Protein AF-A0A0F9JZU6-F1 (afdb_monomer)

pLDDT: mean 78.02, std 20.04, range [36.03, 98.0]

Solvent-accessible surface area (backbone atoms only — not comparable to full-atom values): 6413 Å² total; per-residue (Å²): 144,79,86,78,83,79,80,80,78,77,75,76,82,76,80,78,80,76,82,81,78,88,82,79,90,80,74,80,87,61,76,70,44,60,83,60,99,73,82,52,81,81,36,74,48,44,44,35,36,64,43,66,84,65,45,75,46,73,85,41,62,41,70,51,79,47,74,53,66,46,97,92,36,77,87,45,48,79,42,71,25,37,34,79,44,62,57,60,22,36,28,38,36,76,46,80,75

Structure (mmCIF, N/CA/C/O backbone):
data_AF-A0A0F9JZU6-F1
#
_entry.id   AF-A0A0F9JZU6-F1
#
loop_
_atom_site.group_PDB
_atom_site.id
_atom_site.type_symbol
_atom_site.label_atom_id
_atom_site.label_alt_id
_atom_site.label_comp_id
_atom_site.label_asym_id
_atom_site.label_entity_id
_atom_site.label_seq_id
_atom_site.pdbx_PDB_ins_code
_atom_site.Cartn_x
_atom_site.Cartn_y
_atom_site.Cartn_z
_atom_site.occupancy
_atom_site.B_iso_or_equiv
_atom_site.auth_seq_id
_atom_site.auth_comp_id
_atom_site.auth_asym_id
_atom_site.auth_atom_id
_atom_site.pdbx_PDB_model_num
ATOM 1 N N . MET A 1 1 ? 52.997 46.228 -38.444 1.00 52.56 1 MET A N 1
ATOM 2 C CA . MET A 1 1 ? 53.048 45.167 -37.416 1.00 52.56 1 MET A CA 1
ATOM 3 C C . MET A 1 1 ? 52.197 45.621 -36.229 1.00 52.56 1 MET A C 1
ATOM 5 O O . MET A 1 1 ? 52.668 46.383 -35.402 1.00 52.56 1 MET A O 1
ATOM 9 N N . TYR A 1 2 ? 50.905 45.271 -36.217 1.00 38.44 2 TYR A N 1
ATOM 10 C CA . TYR A 1 2 ? 49.943 45.649 -35.170 1.00 38.44 2 TYR A CA 1
ATOM 11 C C . TYR A 1 2 ? 49.097 44.404 -34.863 1.00 38.44 2 TYR A C 1
ATOM 13 O O . TYR A 1 2 ? 48.228 44.035 -35.647 1.00 38.44 2 TYR A O 1
ATOM 21 N N . HIS A 1 3 ? 49.422 43.682 -33.788 1.00 47.97 3 HIS A N 1
ATOM 22 C CA . HIS A 1 3 ? 48.650 42.523 -33.330 1.00 47.97 3 HIS A CA 1
ATOM 23 C C . HIS A 1 3 ? 47.458 43.023 -32.509 1.00 47.97 3 HIS A C 1
ATOM 25 O O . HIS A 1 3 ? 47.599 43.344 -31.328 1.00 47.97 3 HIS A O 1
ATOM 31 N N . ARG A 1 4 ? 46.270 43.100 -33.121 1.00 56.03 4 ARG A N 1
ATOM 32 C CA . ARG A 1 4 ? 45.030 43.234 -32.347 1.00 56.03 4 ARG A CA 1
ATOM 33 C C . ARG A 1 4 ? 44.730 41.891 -31.692 1.00 56.03 4 ARG A C 1
ATOM 35 O O . ARG A 1 4 ? 44.423 40.913 -32.363 1.00 56.03 4 ARG A O 1
ATOM 42 N N . LYS A 1 5 ? 44.866 41.871 -30.368 1.00 53.12 5 LYS A N 1
ATOM 43 C CA . LYS A 1 5 ? 44.461 40.777 -29.487 1.00 53.12 5 LYS A CA 1
ATOM 44 C C . LYS A 1 5 ? 42.965 40.516 -29.680 1.00 53.12 5 LYS A C 1
ATOM 46 O O . LYS A 1 5 ? 42.161 41.391 -29.377 1.00 53.12 5 LYS A O 1
ATOM 51 N N . SER A 1 6 ? 42.603 39.331 -30.161 1.00 47.81 6 SER A N 1
ATOM 52 C CA . SER A 1 6 ? 41.219 38.856 -30.128 1.00 47.81 6 SER A CA 1
ATOM 53 C C . SER A 1 6 ? 41.066 37.929 -28.926 1.00 47.81 6 SER A C 1
ATOM 55 O O . SER A 1 6 ? 41.387 36.746 -29.004 1.00 47.81 6 SER A O 1
ATOM 57 N N . LEU A 1 7 ? 40.641 38.483 -27.788 1.00 44.06 7 LEU A N 1
ATOM 58 C CA . LEU A 1 7 ? 40.163 37.686 -26.661 1.00 44.06 7 LEU A CA 1
ATOM 59 C C . LEU A 1 7 ? 38.785 37.142 -27.064 1.00 44.06 7 LEU A C 1
ATOM 61 O O . LEU A 1 7 ? 37.817 37.896 -27.128 1.00 44.06 7 LEU A O 1
ATOM 65 N N . LEU A 1 8 ? 38.698 35.852 -27.382 1.00 45.03 8 LEU A N 1
ATOM 66 C CA . LEU A 1 8 ? 37.413 35.170 -27.511 1.00 45.03 8 LEU A CA 1
ATOM 67 C C . LEU A 1 8 ? 36.796 35.084 -26.110 1.00 45.03 8 LEU A C 1
ATOM 69 O O . LEU A 1 8 ? 37.165 34.220 -25.318 1.00 45.03 8 LEU A O 1
ATOM 73 N N . LEU A 1 9 ? 35.876 35.997 -25.786 1.00 38.81 9 LEU A N 1
ATOM 74 C CA . LEU A 1 9 ? 34.939 35.772 -24.689 1.00 38.81 9 LEU A CA 1
ATOM 75 C C . LEU A 1 9 ? 34.032 34.614 -25.112 1.00 38.81 9 LEU A C 1
ATOM 77 O O . LEU A 1 9 ? 33.072 34.806 -25.855 1.00 38.81 9 LEU A O 1
ATOM 81 N N . ILE A 1 10 ? 34.334 33.405 -24.642 1.00 48.59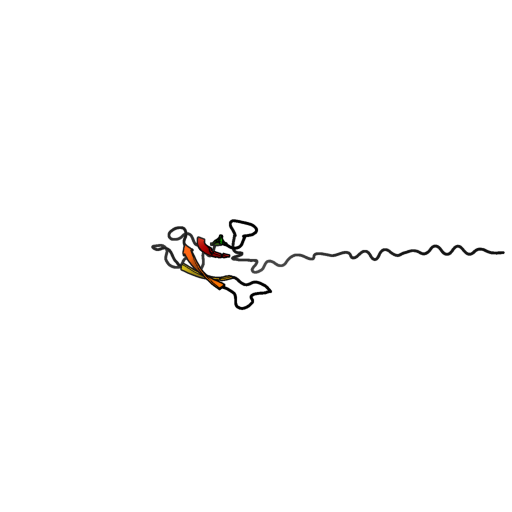 10 ILE A N 1
ATOM 82 C CA . ILE A 1 10 ? 33.348 32.327 -24.612 1.00 48.59 10 ILE A CA 1
ATOM 83 C C . ILE A 1 10 ? 32.379 32.725 -23.503 1.00 48.59 10 ILE A C 1
ATOM 85 O O . ILE A 1 10 ? 32.620 32.465 -22.325 1.00 48.59 10 ILE A O 1
ATOM 89 N N . GLY A 1 11 ? 31.333 33.463 -23.871 1.00 39.50 11 GLY A N 1
ATOM 90 C CA . GLY A 1 11 ? 30.218 33.725 -22.977 1.00 39.50 11 GLY A CA 1
ATOM 91 C C . GLY A 1 11 ? 29.637 32.382 -22.563 1.00 39.50 11 GLY A C 1
ATOM 92 O O . GLY A 1 11 ? 28.985 31.717 -23.365 1.00 39.50 11 GLY A O 1
ATOM 93 N N . ILE A 1 12 ? 29.925 31.951 -21.337 1.00 52.44 12 ILE A N 1
ATOM 94 C CA . ILE A 1 12 ? 29.243 30.817 -20.725 1.00 52.44 12 ILE A CA 1
ATOM 95 C C . ILE A 1 12 ? 27.775 31.226 -20.656 1.00 52.44 12 ILE A C 1
ATOM 97 O O . ILE A 1 12 ? 27.417 32.143 -19.918 1.00 52.44 12 ILE A O 1
ATOM 101 N N . LEU A 1 13 ? 26.939 30.584 -21.471 1.00 36.03 13 LEU A N 1
ATOM 102 C CA . LEU A 1 13 ? 25.493 30.697 -21.379 1.00 36.03 13 LEU A CA 1
ATOM 103 C C . LEU A 1 13 ? 25.087 30.100 -20.028 1.00 36.03 13 LEU A C 1
ATOM 105 O O . LEU A 1 13 ? 24.959 28.885 -19.886 1.00 36.03 13 LEU A O 1
ATOM 109 N N . THR A 1 14 ? 24.945 30.940 -19.008 1.00 49.84 14 THR A N 1
ATOM 110 C CA . THR A 1 14 ? 24.386 30.525 -17.727 1.00 49.84 14 THR A CA 1
ATOM 111 C C . THR A 1 14 ? 22.894 30.300 -17.916 1.00 49.84 14 THR A C 1
ATOM 113 O O . THR A 1 14 ? 22.100 31.235 -17.995 1.00 49.84 14 THR A O 1
ATOM 116 N N . VAL A 1 15 ? 22.494 29.033 -17.994 1.00 44.88 15 VAL A N 1
ATOM 117 C CA . VAL A 1 15 ? 21.088 28.661 -17.854 1.00 44.88 15 VAL A CA 1
ATOM 118 C C . VAL A 1 15 ? 20.735 28.839 -16.380 1.00 44.88 15 VAL A C 1
ATOM 120 O O . VAL A 1 15 ? 20.989 27.965 -15.555 1.00 44.88 15 VAL A O 1
ATOM 123 N N . VAL A 1 16 ? 20.195 30.003 -16.022 1.00 44.12 16 VAL A N 1
ATOM 124 C CA . VAL A 1 16 ? 19.562 30.182 -14.715 1.00 44.12 16 VAL A CA 1
ATOM 125 C C . VAL A 1 16 ? 18.220 29.462 -14.784 1.00 44.12 16 VAL A C 1
ATOM 127 O O . VAL A 1 16 ? 17.250 29.984 -15.329 1.00 44.12 16 VAL A O 1
ATOM 130 N N . VAL A 1 17 ? 18.168 28.235 -14.266 1.00 46.59 17 VAL A N 1
ATOM 131 C CA . VAL A 1 17 ? 16.895 27.545 -14.047 1.00 46.59 17 VAL A CA 1
ATOM 132 C C . VAL A 1 17 ? 16.243 28.198 -12.834 1.00 46.59 17 VAL A C 1
ATOM 134 O O . VAL A 1 17 ? 16.537 27.861 -11.689 1.00 46.59 17 VAL A O 1
ATOM 137 N N . ILE A 1 18 ? 15.396 29.195 -13.080 1.00 57.91 18 ILE A N 1
ATOM 138 C CA . ILE A 1 18 ? 14.542 29.751 -12.035 1.00 57.91 18 ILE A CA 1
ATOM 139 C C . ILE A 1 18 ? 13.419 28.736 -11.822 1.00 57.91 18 ILE A C 1
ATOM 141 O O . ILE A 1 18 ? 12.475 28.675 -12.607 1.00 57.91 18 ILE A O 1
ATOM 145 N N . PHE A 1 19 ? 13.519 27.923 -10.771 1.00 55.12 19 PHE A N 1
ATOM 146 C CA . PHE A 1 19 ? 12.365 27.176 -10.284 1.00 55.12 19 PHE A CA 1
ATOM 147 C C . PHE A 1 19 ? 11.451 28.164 -9.561 1.00 55.12 19 PHE A C 1
ATOM 149 O O . PHE A 1 19 ? 11.624 28.445 -8.375 1.00 55.12 19 PHE A O 1
ATOM 156 N N . SER A 1 20 ? 10.490 28.738 -10.281 1.00 52.41 20 SER A N 1
ATOM 157 C CA . SER A 1 20 ? 9.350 29.373 -9.636 1.00 52.41 20 SER A CA 1
ATOM 158 C C . SER A 1 20 ? 8.511 28.268 -8.999 1.00 52.41 20 SER A C 1
ATOM 160 O O . SER A 1 20 ? 8.019 27.363 -9.671 1.00 52.41 20 SER A O 1
ATOM 162 N N . SER A 1 21 ? 8.373 28.315 -7.679 1.00 65.31 21 SER A N 1
ATOM 163 C CA . SER A 1 21 ? 7.350 27.539 -6.989 1.00 65.31 21 SER A CA 1
ATOM 164 C C . SER A 1 21 ? 6.220 28.465 -6.559 1.00 65.31 21 SER A C 1
ATOM 166 O O . SER A 1 21 ? 6.371 29.685 -6.542 1.00 65.31 21 SER A O 1
ATOM 168 N N . VAL A 1 22 ? 5.125 27.827 -6.151 1.00 55.09 22 VAL A N 1
ATOM 169 C CA . VAL A 1 22 ? 3.963 28.376 -5.444 1.00 55.09 22 VAL A CA 1
ATOM 170 C C . VAL A 1 22 ? 2.770 28.699 -6.340 1.00 55.09 22 VAL A C 1
ATOM 172 O O . VAL A 1 22 ? 2.716 29.747 -6.970 1.00 55.09 22 VAL A O 1
ATOM 175 N N . GLN A 1 23 ? 1.759 27.826 -6.264 1.00 50.69 23 GLN A N 1
ATOM 176 C CA . GLN A 1 23 ? 0.431 28.151 -5.719 1.00 50.69 23 GLN A CA 1
ATOM 177 C C . GLN A 1 23 ? -0.185 26.858 -5.140 1.00 50.69 23 GLN A C 1
ATOM 179 O O . GLN A 1 23 ? -0.584 25.966 -5.887 1.00 50.69 23 GLN A O 1
ATOM 184 N N . ILE A 1 24 ? -0.266 26.735 -3.809 1.00 62.59 24 ILE A N 1
ATOM 185 C CA . ILE A 1 24 ? -1.162 25.759 -3.174 1.00 62.59 24 ILE A CA 1
ATOM 186 C C . ILE A 1 24 ? -2.516 26.441 -3.028 1.00 62.59 24 ILE A C 1
ATOM 188 O O . ILE A 1 24 ? -2.693 27.282 -2.154 1.00 62.59 24 ILE A O 1
ATOM 192 N N . ALA A 1 25 ? -3.468 26.047 -3.868 1.00 46.72 25 ALA A N 1
ATOM 193 C CA . ALA A 1 25 ? -4.887 26.247 -3.583 1.00 46.72 25 ALA A CA 1
ATOM 194 C C . ALA A 1 25 ? -5.661 24.918 -3.493 1.00 46.72 25 ALA A C 1
ATOM 196 O O . ALA A 1 25 ? -6.805 24.951 -3.073 1.00 46.72 25 ALA A O 1
ATOM 197 N N . ASN A 1 26 ? -5.032 23.773 -3.833 1.00 50.59 26 ASN A N 1
ATOM 198 C CA . ASN A 1 26 ? -5.522 22.387 -3.662 1.00 50.59 26 ASN A CA 1
ATOM 199 C C . ASN A 1 26 ? -4.361 21.358 -3.778 1.00 50.59 26 ASN A C 1
ATOM 201 O O . ASN A 1 26 ? -4.417 20.426 -4.579 1.00 50.59 26 ASN A O 1
ATOM 205 N N . ALA A 1 27 ? -3.235 21.566 -3.091 1.00 42.28 27 ALA A N 1
ATOM 206 C CA . ALA A 1 27 ? -2.025 20.783 -3.358 1.00 42.28 27 ALA A CA 1
ATOM 207 C C . ALA A 1 27 ? -2.075 19.362 -2.772 1.00 42.28 27 ALA A C 1
ATOM 209 O O . ALA A 1 27 ? -2.052 19.181 -1.561 1.00 42.28 27 ALA A O 1
ATOM 210 N N . VAL A 1 28 ? -2.059 18.401 -3.704 1.00 51.19 28 VAL A N 1
ATOM 211 C CA . VAL A 1 28 ? -1.565 17.017 -3.617 1.00 51.19 28 VAL A CA 1
ATOM 212 C C . VAL A 1 28 ? -2.205 16.171 -2.518 1.00 51.19 28 VAL A C 1
ATOM 214 O O . VAL A 1 28 ? -1.718 16.110 -1.397 1.00 51.19 28 VAL A O 1
ATOM 217 N N . GLN A 1 29 ? -3.255 15.427 -2.851 1.00 48.78 29 GLN A N 1
ATOM 218 C CA . GLN A 1 29 ? -3.772 14.399 -1.953 1.00 48.78 29 GLN A CA 1
ATOM 219 C C . GLN A 1 29 ? -3.607 13.060 -2.662 1.00 48.78 29 GLN A C 1
ATOM 221 O O . GLN A 1 29 ? -4.160 12.904 -3.739 1.00 48.78 29 GLN A O 1
ATOM 226 N N . TYR A 1 30 ? -2.855 12.121 -2.081 1.00 61.31 30 TYR A N 1
ATOM 227 C CA . TYR A 1 30 ? -2.745 10.712 -2.511 1.00 61.31 30 TYR A CA 1
ATOM 228 C C . TYR A 1 30 ? -1.600 10.372 -3.481 1.00 61.31 30 TYR A C 1
ATOM 230 O O . TYR A 1 30 ? -1.807 9.699 -4.490 1.00 61.31 30 TYR A O 1
ATOM 238 N N . LEU A 1 31 ? -0.357 10.756 -3.161 1.00 66.69 31 LEU A N 1
ATOM 239 C CA . LEU A 1 31 ? 0.770 9.999 -3.719 1.00 66.69 31 LEU A CA 1
ATOM 240 C C . LEU A 1 31 ? 0.823 8.626 -3.029 1.00 66.69 31 LEU A C 1
ATOM 242 O O . LEU A 1 31 ? 0.811 8.583 -1.796 1.00 66.69 31 LEU A O 1
ATOM 246 N N . PRO A 1 32 ? 0.867 7.515 -3.784 1.00 80.88 32 PRO A N 1
ATOM 247 C CA . PRO A 1 32 ? 1.060 6.201 -3.194 1.00 80.88 32 PRO A CA 1
ATOM 248 C C . PRO A 1 32 ? 2.430 6.133 -2.514 1.00 80.88 32 PRO A C 1
ATOM 250 O O . PRO A 1 32 ? 3.448 6.495 -3.109 1.00 80.88 32 PRO A O 1
ATOM 253 N N . LEU A 1 33 ? 2.454 5.645 -1.276 1.00 90.00 33 LEU A N 1
ATOM 254 C CA . LEU A 1 33 ? 3.685 5.263 -0.595 1.00 90.00 33 LEU A CA 1
ATOM 255 C C . LEU A 1 33 ? 4.007 3.815 -0.953 1.00 90.00 33 LEU A C 1
ATOM 257 O O . LEU A 1 33 ? 3.176 2.926 -0.768 1.00 90.00 33 LEU A O 1
ATOM 261 N N . TRP A 1 34 ? 5.217 3.606 -1.457 1.00 91.44 34 TRP A N 1
ATOM 262 C CA . TRP A 1 34 ? 5.775 2.291 -1.746 1.00 91.44 34 TRP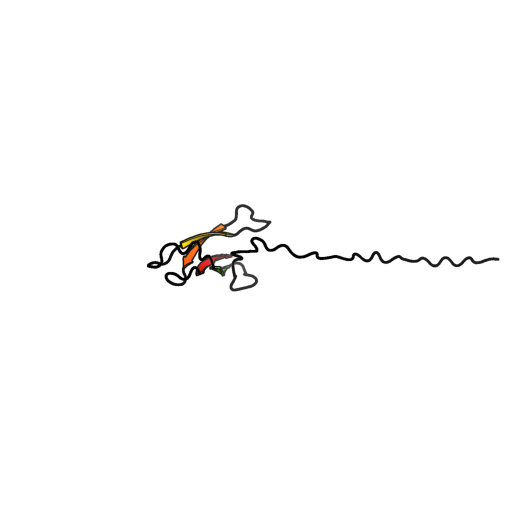 A CA 1
ATOM 263 C C . TRP A 1 34 ? 6.714 1.876 -0.618 1.00 91.44 34 TRP A C 1
ATOM 265 O O . TRP A 1 34 ? 7.450 2.714 -0.094 1.00 91.44 34 TRP A O 1
ATOM 275 N N . ASP A 1 35 ? 6.725 0.594 -0.259 1.00 93.00 35 ASP A N 1
ATOM 276 C CA . ASP A 1 35 ? 7.636 0.072 0.768 1.00 93.00 35 ASP A CA 1
ATOM 277 C C . ASP A 1 35 ? 9.104 0.059 0.311 1.00 93.00 35 ASP A C 1
ATOM 279 O O . ASP A 1 35 ? 10.011 0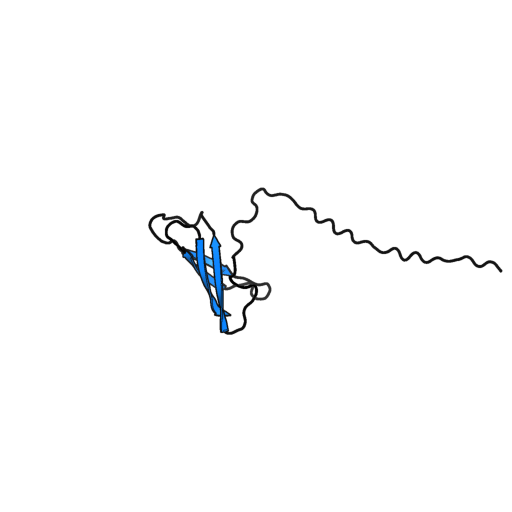.085 1.144 1.00 93.00 35 ASP A O 1
ATOM 283 N N . LYS A 1 36 ? 9.352 0.063 -1.007 1.00 90.81 36 LYS A N 1
ATOM 284 C CA . LYS A 1 36 ? 10.690 0.144 -1.610 1.00 90.81 36 LYS A CA 1
ATOM 285 C C . LYS A 1 36 ? 10.736 1.124 -2.778 1.00 90.81 36 LYS A C 1
ATOM 287 O O . LYS A 1 36 ? 9.731 1.420 -3.418 1.00 90.81 36 LYS A O 1
ATOM 292 N N . SER A 1 37 ? 11.947 1.573 -3.102 1.00 89.06 37 SER A N 1
ATOM 293 C CA . SER A 1 37 ? 12.228 2.421 -4.267 1.00 89.06 37 SER A CA 1
ATOM 294 C C . SER A 1 37 ? 12.290 1.658 -5.598 1.00 89.06 37 SER A C 1
ATOM 296 O O . SER A 1 37 ? 12.358 2.288 -6.652 1.00 89.06 37 SER A O 1
ATOM 298 N N . GLY A 1 38 ? 12.268 0.321 -5.573 1.00 88.56 38 GLY A N 1
ATOM 299 C CA . GLY A 1 38 ? 12.274 -0.527 -6.763 1.00 88.56 38 GLY A CA 1
ATOM 300 C C . GLY A 1 38 ? 12.112 -2.009 -6.427 1.00 88.56 38 GLY A C 1
ATOM 301 O O . GLY A 1 38 ? 12.365 -2.421 -5.293 1.00 88.56 38 GLY A O 1
ATOM 302 N N . TYR A 1 39 ? 11.706 -2.789 -7.430 1.00 89.06 39 TYR A N 1
ATOM 303 C CA . TYR A 1 39 ? 11.425 -4.223 -7.325 1.00 89.06 39 TYR A CA 1
ATOM 304 C C . TYR A 1 39 ? 12.059 -4.974 -8.493 1.00 89.06 39 TYR A C 1
ATOM 306 O O . TYR A 1 39 ? 12.176 -4.445 -9.603 1.00 89.06 39 TYR A O 1
ATOM 314 N N . LYS A 1 40 ? 12.475 -6.211 -8.242 1.00 89.69 40 LYS A N 1
ATOM 315 C CA . LYS A 1 40 ? 12.878 -7.173 -9.271 1.00 89.69 40 LYS A CA 1
ATOM 316 C C . LYS A 1 40 ? 11.668 -7.988 -9.729 1.00 89.69 40 LYS A C 1
ATOM 318 O O . LYS A 1 40 ? 10.683 -8.103 -9.009 1.00 89.69 40 LYS A O 1
ATOM 323 N N . ILE A 1 41 ? 11.791 -8.611 -10.899 1.00 88.25 41 ILE A N 1
ATOM 324 C CA . ILE A 1 41 ? 10.807 -9.590 -11.378 1.00 88.25 41 ILE A CA 1
ATOM 325 C C . ILE A 1 41 ? 10.689 -10.727 -10.352 1.00 88.25 41 ILE A C 1
ATOM 327 O O . ILE A 1 41 ? 11.702 -11.265 -9.897 1.00 88.25 41 ILE A O 1
ATOM 331 N N . GLY A 1 42 ? 9.458 -11.085 -10.001 1.00 85.69 42 GLY A N 1
ATOM 332 C CA . GLY A 1 42 ? 9.098 -12.056 -8.972 1.00 85.69 42 GLY A CA 1
ATOM 333 C C . GLY A 1 42 ? 8.962 -11.470 -7.563 1.00 85.69 42 GLY A C 1
ATOM 334 O O . GLY A 1 42 ? 8.589 -12.204 -6.647 1.00 85.69 42 GLY A O 1
ATOM 335 N N . GLU A 1 43 ? 9.254 -10.181 -7.361 1.00 91.25 43 GLU A N 1
ATOM 336 C CA . GLU A 1 43 ? 9.036 -9.509 -6.078 1.00 91.25 43 GLU A CA 1
ATOM 337 C C . GLU A 1 43 ? 7.642 -8.880 -5.985 1.00 91.25 43 GLU A C 1
ATOM 339 O O . GLU A 1 43 ? 6.978 -8.595 -6.981 1.00 91.25 43 GLU A O 1
ATOM 344 N N . TYR A 1 44 ? 7.221 -8.629 -4.746 1.00 90.94 44 TYR A N 1
ATOM 345 C CA . TYR A 1 44 ? 5.977 -7.941 -4.434 1.00 90.94 44 TYR A CA 1
ATOM 346 C C . TYR A 1 44 ? 6.273 -6.588 -3.799 1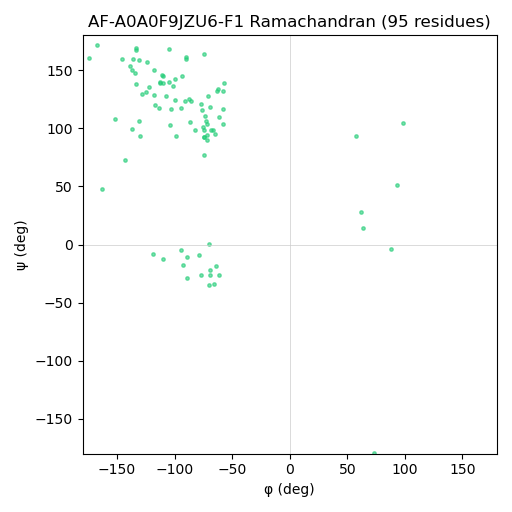.00 90.94 44 TYR A C 1
ATOM 348 O O . TYR A 1 44 ? 7.157 -6.480 -2.943 1.00 90.94 44 TYR A O 1
ATOM 356 N N . GLY A 1 45 ? 5.504 -5.582 -4.207 1.00 91.75 45 GLY A N 1
ATOM 357 C CA . GLY A 1 45 ? 5.463 -4.267 -3.582 1.00 91.75 45 GLY A CA 1
ATOM 358 C C . GLY A 1 45 ? 4.150 -4.034 -2.856 1.00 91.75 45 GLY A C 1
ATOM 359 O O . GLY A 1 45 ? 3.089 -4.475 -3.300 1.00 91.75 45 GLY A O 1
ATOM 360 N N . THR A 1 46 ? 4.233 -3.324 -1.741 1.00 95.06 46 THR A N 1
ATOM 361 C CA . THR A 1 46 ? 3.094 -2.843 -0.965 1.00 95.06 46 THR A CA 1
ATOM 362 C C . THR A 1 46 ? 2.858 -1.381 -1.302 1.00 95.06 46 THR A C 1
ATOM 364 O O . THR A 1 46 ? 3.748 -0.542 -1.163 1.00 95.06 46 THR A O 1
ATOM 367 N N . VAL A 1 47 ? 1.637 -1.072 -1.724 1.00 92.94 47 VAL A N 1
ATOM 368 C CA . VAL A 1 47 ? 1.183 0.302 -1.932 1.00 92.94 47 VAL A CA 1
ATOM 369 C C . VAL A 1 47 ? 0.323 0.733 -0.752 1.00 92.94 47 VAL A C 1
ATOM 371 O O . VAL A 1 47 ? -0.520 -0.029 -0.280 1.00 92.94 47 VAL A O 1
ATOM 374 N N . THR A 1 48 ? 0.537 1.954 -0.269 1.00 94.00 48 THR A N 1
ATOM 375 C CA . THR A 1 48 ? -0.294 2.581 0.765 1.00 94.00 48 THR A CA 1
ATOM 376 C C . THR A 1 48 ? -0.818 3.922 0.276 1.00 94.00 48 THR A C 1
ATOM 378 O O . THR A 1 48 ? -0.061 4.751 -0.227 1.00 94.00 48 THR A O 1
ATOM 381 N N . VAL A 1 49 ? -2.121 4.137 0.434 1.00 92.38 49 VAL A N 1
ATOM 382 C CA . VAL A 1 49 ? -2.820 5.369 0.060 1.00 92.38 49 VAL A CA 1
ATOM 383 C C . VAL A 1 49 ? -3.622 5.849 1.258 1.00 92.38 49 VAL A C 1
ATOM 385 O O . VAL A 1 49 ? -4.377 5.082 1.841 1.00 92.38 49 VAL A O 1
ATOM 388 N N . GLN A 1 50 ? -3.481 7.119 1.624 1.00 92.38 50 GLN A N 1
ATOM 389 C CA . GLN A 1 50 ? -4.262 7.718 2.703 1.00 92.38 50 GLN A CA 1
ATOM 390 C C . GLN A 1 50 ? -5.356 8.614 2.130 1.00 92.38 50 GLN A C 1
ATOM 392 O O . GLN A 1 50 ? -5.046 9.731 1.745 1.00 92.38 50 GLN A O 1
ATOM 397 N N . ASP A 1 51 ? -6.611 8.166 2.112 1.00 90.00 51 ASP A N 1
ATOM 398 C CA . ASP A 1 51 ? -7.770 8.918 1.622 1.00 90.00 51 ASP A CA 1
ATOM 399 C C . ASP A 1 51 ? -8.951 8.928 2.607 1.00 90.00 51 ASP A C 1
ATOM 401 O O . ASP A 1 51 ? -9.846 8.084 2.575 1.00 90.00 51 ASP A O 1
ATOM 405 N N . TYR A 1 52 ? -9.014 9.965 3.445 1.00 91.12 52 TYR A N 1
ATOM 406 C CA . TYR A 1 52 ? -10.105 10.147 4.406 1.00 91.12 52 TYR A CA 1
ATOM 407 C C . TYR A 1 52 ? -11.488 10.356 3.772 1.00 91.12 52 TYR A C 1
ATOM 409 O O . TYR A 1 52 ? -12.488 10.181 4.459 1.00 91.12 52 TYR A O 1
ATOM 417 N N . LYS A 1 53 ? -11.583 10.724 2.486 1.00 91.00 53 LYS A N 1
ATOM 418 C CA . LYS A 1 53 ? -12.884 10.880 1.809 1.00 91.00 53 LYS A CA 1
ATOM 419 C C . LYS A 1 53 ? -13.493 9.531 1.435 1.00 91.00 53 LYS A C 1
ATOM 421 O O . LYS A 1 53 ? -14.709 9.434 1.312 1.00 91.00 53 LYS A O 1
ATOM 426 N N . GLN A 1 54 ? -12.658 8.511 1.238 1.00 92.31 54 GLN A N 1
ATOM 427 C CA . GLN A 1 54 ? -13.096 7.155 0.892 1.00 92.31 54 GLN A CA 1
ATOM 428 C C . GLN A 1 54 ? -13.367 6.280 2.124 1.00 92.31 54 GLN A C 1
ATOM 430 O O . GLN A 1 54 ? -13.984 5.219 2.002 1.00 92.31 54 GLN A O 1
ATOM 435 N N . ASN A 1 55 ? -12.985 6.744 3.314 1.00 93.25 55 ASN A N 1
ATOM 436 C CA . ASN A 1 55 ? -13.427 6.193 4.592 1.00 93.25 55 ASN A CA 1
ATOM 437 C C . ASN A 1 55 ? -14.881 6.616 4.876 1.00 93.25 55 ASN A C 1
ATOM 439 O O . ASN A 1 55 ? -15.166 7.570 5.598 1.00 93.25 55 ASN A O 1
ATOM 443 N N . THR A 1 56 ? -15.812 5.951 4.198 1.00 95.88 56 THR A N 1
ATOM 444 C CA . THR A 1 56 ? -17.238 6.303 4.168 1.00 95.88 56 THR A CA 1
ATOM 445 C C . THR A 1 56 ? -18.063 5.579 5.226 1.00 95.88 56 THR A C 1
ATOM 447 O O . THR A 1 56 ? -19.174 6.013 5.528 1.00 95.88 56 THR A O 1
ATOM 450 N N . ASN A 1 57 ? -17.552 4.483 5.797 1.00 96.00 57 ASN A N 1
ATOM 451 C CA . ASN A 1 57 ? -18.238 3.728 6.837 1.00 96.00 57 ASN A CA 1
ATOM 452 C C . ASN A 1 57 ? -17.307 3.451 8.019 1.00 96.00 57 ASN A C 1
ATOM 454 O O . ASN A 1 57 ? -16.495 2.536 7.993 1.00 96.00 57 ASN A O 1
ATOM 458 N N . MET A 1 58 ? -17.544 4.167 9.115 1.00 95.19 58 MET A N 1
ATOM 459 C CA . MET A 1 58 ? -16.718 4.117 10.323 1.00 95.19 58 MET A CA 1
ATOM 460 C C . MET A 1 58 ? -16.821 2.803 11.123 1.00 95.19 58 MET A C 1
ATOM 462 O O . MET A 1 58 ? -16.246 2.714 12.203 1.00 95.19 58 MET A O 1
ATOM 466 N N . GLN A 1 59 ? -17.616 1.823 10.679 1.00 97.62 59 GLN A N 1
ATOM 467 C CA . GLN A 1 59 ? -17.851 0.554 11.387 1.00 97.62 59 GLN A CA 1
ATOM 468 C C . GLN A 1 59 ? -17.217 -0.656 10.694 1.00 97.62 59 GLN A C 1
ATOM 470 O O . GLN A 1 59 ? -17.16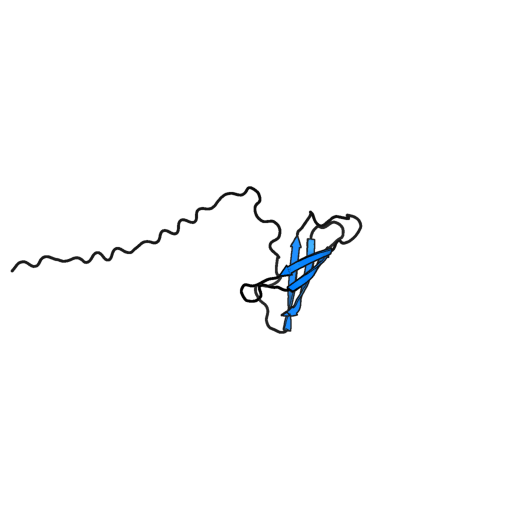3 -1.737 11.277 1.00 97.62 59 GLN A O 1
ATOM 475 N N . ILE A 1 60 ? -16.758 -0.500 9.454 1.00 95.94 60 ILE A N 1
ATOM 476 C CA . ILE A 1 60 ? -16.118 -1.566 8.681 1.00 95.94 60 ILE A CA 1
ATOM 477 C C . ILE A 1 60 ? -14.854 -1.026 8.026 1.00 95.94 60 ILE A C 1
ATOM 479 O O . ILE A 1 60 ? -14.626 0.175 7.991 1.00 95.94 60 ILE A O 1
ATOM 483 N N . LYS A 1 61 ? -14.041 -1.925 7.477 1.00 97.19 61 LYS A N 1
ATOM 484 C CA . LYS A 1 61 ? -12.972 -1.529 6.566 1.00 97.19 61 LYS A CA 1
ATOM 485 C C . LYS A 1 61 ? -13.568 -1.215 5.201 1.00 97.1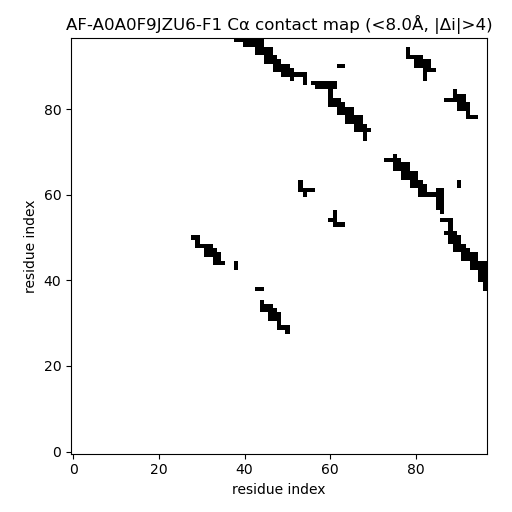9 61 LYS A C 1
ATOM 487 O O . LYS A 1 61 ? -14.185 -2.084 4.580 1.00 97.19 61 LYS A O 1
ATOM 492 N N . ASN A 1 62 ? -13.373 0.005 4.732 1.00 97.25 62 ASN A N 1
ATOM 493 C CA . ASN A 1 62 ? -13.668 0.391 3.365 1.00 97.25 62 ASN A CA 1
ATOM 494 C C . ASN A 1 62 ? -12.612 -0.159 2.398 1.00 97.25 62 ASN A C 1
ATOM 496 O O . ASN A 1 62 ? -11.516 -0.574 2.781 1.00 97.25 62 ASN A O 1
ATOM 500 N N . SER A 1 63 ? -12.946 -0.150 1.110 1.00 96.31 63 SER A N 1
ATOM 501 C CA . SER A 1 63 ? -12.017 -0.534 0.053 1.00 96.31 63 SER A CA 1
ATOM 502 C C . SER A 1 63 ? -12.105 0.422 -1.123 1.00 96.31 63 SER A C 1
ATOM 504 O O . SER A 1 63 ? -13.184 0.949 -1.399 1.00 96.31 63 SER A O 1
ATOM 506 N N . ILE A 1 64 ? -10.991 0.596 -1.825 1.00 93.81 64 ILE A N 1
ATOM 507 C CA . ILE A 1 64 ? -10.868 1.477 -2.987 1.00 93.81 64 ILE A CA 1
ATOM 508 C C . ILE A 1 64 ? -10.206 0.748 -4.152 1.00 93.81 64 ILE A C 1
ATOM 510 O O . ILE A 1 64 ? -9.481 -0.230 -3.965 1.00 93.81 64 ILE A O 1
ATOM 514 N N . TYR A 1 65 ? -10.426 1.264 -5.358 1.00 92.75 65 TYR A N 1
ATOM 515 C CA . TYR A 1 65 ? -9.695 0.852 -6.550 1.00 92.75 65 TYR A CA 1
ATOM 516 C C . TYR A 1 65 ? -8.727 1.956 -6.965 1.00 92.75 65 TYR A C 1
ATOM 518 O O . TYR A 1 65 ? -9.127 3.106 -7.138 1.00 92.75 65 TYR A O 1
ATOM 526 N N . VAL A 1 66 ? -7.457 1.604 -7.148 1.00 89.56 66 VAL A N 1
ATOM 527 C CA . VAL A 1 66 ? -6.398 2.528 -7.579 1.00 89.56 66 VAL A CA 1
ATOM 528 C C . VAL A 1 66 ? -5.781 1.998 -8.861 1.00 89.56 66 VAL A C 1
ATOM 530 O O . VAL A 1 66 ? -5.496 0.813 -8.958 1.00 89.56 66 VAL A O 1
ATOM 533 N N . THR A 1 67 ? -5.556 2.859 -9.853 1.00 88.19 67 THR A N 1
ATOM 534 C CA . THR A 1 67 ? -4.883 2.458 -11.098 1.00 88.19 67 THR A CA 1
ATOM 535 C C . THR A 1 67 ? -3.440 2.944 -11.092 1.00 88.19 67 THR A C 1
ATOM 537 O O . THR A 1 67 ? -3.190 4.147 -11.078 1.00 88.19 67 THR A O 1
ATOM 540 N N . VAL A 1 68 ? -2.493 2.008 -11.121 1.00 85.69 68 VAL A N 1
ATOM 541 C CA . VAL A 1 68 ? -1.053 2.277 -11.206 1.00 85.69 68 VAL A CA 1
ATOM 542 C C . VAL A 1 68 ? -0.646 2.303 -12.674 1.00 85.69 68 VAL A C 1
ATOM 544 O O . VAL A 1 68 ? -0.875 1.334 -13.392 1.00 85.69 68 VAL A O 1
ATOM 547 N N . LYS A 1 69 ? -0.049 3.406 -13.131 1.00 84.69 69 LYS A N 1
ATOM 548 C CA . LYS A 1 69 ? 0.364 3.619 -14.527 1.00 84.69 69 LYS A CA 1
ATOM 549 C C . LYS A 1 69 ? 1.846 3.954 -14.611 1.00 84.69 69 LYS A C 1
ATOM 551 O O . LYS A 1 69 ? 2.421 4.478 -13.659 1.00 84.69 69 LYS A O 1
ATOM 556 N N . SER A 1 70 ? 2.439 3.710 -15.772 1.00 81.31 70 SER A N 1
ATOM 557 C CA . SER A 1 70 ? 3.771 4.204 -16.127 1.00 81.31 70 SER A CA 1
ATOM 558 C C . SER A 1 70 ? 3.752 4.793 -17.538 1.00 81.31 70 SER A C 1
ATOM 560 O O . SER A 1 70 ? 2.813 4.561 -18.299 1.00 81.31 70 SER A O 1
ATOM 562 N N . ASN A 1 71 ? 4.811 5.509 -17.919 1.00 83.81 71 ASN A N 1
ATOM 563 C CA . ASN A 1 71 ? 4.947 6.053 -19.277 1.00 83.81 71 ASN A CA 1
ATOM 564 C C . ASN A 1 71 ? 4.978 4.956 -20.355 1.00 83.81 71 ASN A C 1
ATOM 566 O O . ASN A 1 71 ? 4.624 5.206 -21.498 1.00 83.81 71 ASN A O 1
ATOM 570 N N . SER A 1 72 ? 5.418 3.745 -20.002 1.00 80.38 72 SER A N 1
ATOM 571 C CA . SER A 1 72 ? 5.430 2.582 -20.896 1.00 80.38 72 SER A CA 1
ATOM 572 C C . SER A 1 72 ? 4.183 1.701 -20.760 1.00 80.38 72 SER A C 1
ATOM 574 O O . SER A 1 72 ? 4.031 0.744 -21.515 1.00 80.38 72 SER A O 1
ATOM 576 N N . PHE A 1 73 ? 3.291 2.006 -19.811 1.00 76.12 73 PHE A N 1
ATOM 577 C CA . PHE A 1 73 ? 2.078 1.245 -19.530 1.00 76.12 73 PHE A CA 1
ATOM 578 C C . PHE A 1 73 ? 0.923 2.183 -19.157 1.00 76.12 73 PHE A C 1
ATOM 580 O O . PHE A 1 73 ? 0.501 2.288 -18.003 1.00 76.12 73 PHE A O 1
ATOM 587 N N . GLU A 1 74 ? 0.414 2.889 -20.166 1.00 84.94 74 GLU A N 1
ATOM 588 C CA . GLU A 1 74 ? -0.578 3.961 -19.999 1.00 84.94 74 GLU A CA 1
ATOM 589 C C . GLU A 1 74 ? -1.968 3.467 -19.568 1.00 84.94 74 GLU A C 1
ATOM 591 O O . GLU A 1 74 ? -2.730 4.199 -18.924 1.00 84.94 74 GLU A O 1
ATOM 596 N N . HIS A 1 75 ? -2.306 2.219 -19.903 1.00 82.94 75 HIS A N 1
ATOM 597 C CA . HIS A 1 75 ? -3.543 1.582 -19.446 1.00 82.94 75 HIS A CA 1
ATOM 598 C C . HIS A 1 75 ? -3.482 1.280 -17.943 1.00 82.94 75 HIS A C 1
ATOM 600 O O . HIS A 1 75 ? -4.468 1.489 -17.237 1.00 82.94 75 HIS A O 1
ATOM 606 N N . GLY A 1 76 ? -2.297 0.924 -17.442 1.00 84.81 76 GLY A N 1
ATOM 607 C CA . GLY A 1 76 ? -2.056 0.667 -16.032 1.00 84.81 76 GLY A CA 1
ATOM 608 C C . GLY A 1 76 ? -2.645 -0.643 -15.520 1.00 84.81 76 GLY A C 1
ATOM 609 O O . GLY A 1 76 ? -3.256 -1.419 -16.251 1.00 84.81 76 GLY A O 1
ATOM 610 N N . LEU A 1 77 ? -2.435 -0.875 -14.228 1.00 85.25 77 LEU A N 1
ATOM 611 C CA . LEU A 1 77 ? -2.989 -1.991 -13.475 1.00 85.25 77 LEU A CA 1
ATOM 612 C C . LEU A 1 77 ? -3.896 -1.455 -12.371 1.00 85.25 77 LEU A C 1
ATOM 614 O O . LEU A 1 77 ? -3.481 -0.602 -11.585 1.00 85.25 77 LEU A O 1
ATOM 618 N N . THR A 1 78 ? -5.120 -1.970 -12.290 1.00 89.69 78 THR A N 1
ATOM 619 C CA . THR A 1 78 ? -6.040 -1.647 -11.198 1.00 89.69 78 THR A CA 1
ATOM 620 C C . THR A 1 78 ? -5.785 -2.557 -10.002 1.00 89.69 78 THR A C 1
ATOM 622 O O . THR A 1 78 ? -5.852 -3.778 -10.109 1.00 89.69 78 THR A O 1
ATOM 625 N N . LEU A 1 79 ? -5.518 -1.945 -8.854 1.00 89.94 79 LEU A N 1
ATOM 626 C CA . LEU A 1 79 ? -5.339 -2.587 -7.561 1.00 89.94 79 LEU A CA 1
ATOM 627 C C . LEU A 1 79 ? -6.576 -2.363 -6.698 1.00 89.94 79 LEU A C 1
ATOM 629 O O . LEU A 1 79 ? -7.133 -1.264 -6.673 1.00 89.94 79 LEU A O 1
ATOM 633 N N . HIS A 1 80 ? -6.973 -3.399 -5.967 1.00 94.69 80 HIS A N 1
ATOM 634 C CA . HIS A 1 80 ? -7.967 -3.310 -4.903 1.00 94.69 80 HIS A CA 1
ATOM 635 C C . HIS A 1 80 ? -7.235 -3.121 -3.575 1.00 94.69 80 HIS A C 1
ATOM 637 O O . HIS A 1 80 ? -6.426 -3.966 -3.194 1.00 94.69 80 HIS A O 1
ATOM 643 N N . LEU A 1 81 ? -7.468 -1.990 -2.910 1.00 94.94 81 LEU A N 1
ATOM 644 C CA . LEU A 1 81 ? -6.855 -1.670 -1.622 1.00 94.94 81 LEU A CA 1
ATOM 645 C C . LEU A 1 81 ? -7.917 -1.713 -0.526 1.00 94.94 81 LEU A C 1
ATOM 647 O O . LEU A 1 81 ? -9.028 -1.215 -0.712 1.00 94.94 81 LEU A O 1
ATOM 651 N N . LEU A 1 82 ? -7.557 -2.266 0.626 1.00 98.00 82 LEU A N 1
ATOM 652 C CA . LEU A 1 82 ? -8.415 -2.363 1.805 1.00 98.00 82 LEU A CA 1
ATOM 653 C C . LEU A 1 82 ? -7.878 -1.450 2.902 1.00 98.00 82 LEU A C 1
ATOM 655 O O . LEU A 1 82 ? -6.661 -1.321 3.042 1.00 98.00 82 LEU A O 1
ATOM 659 N N . GLU A 1 83 ? -8.755 -0.859 3.713 1.00 97.69 83 GLU A N 1
ATOM 660 C CA . GLU A 1 83 ? -8.287 -0.145 4.896 1.00 97.69 83 GLU A CA 1
ATOM 661 C C . GLU A 1 83 ? -7.449 -1.038 5.826 1.00 97.69 83 GLU A C 1
ATOM 663 O O . GLU A 1 83 ? -7.760 -2.205 6.106 1.00 97.69 83 GLU A O 1
ATOM 668 N N . THR A 1 84 ? -6.373 -0.463 6.351 1.00 96.94 84 THR A N 1
ATOM 669 C CA . THR A 1 84 ? -5.496 -1.118 7.321 1.00 96.94 84 THR A CA 1
ATOM 670 C C . THR A 1 84 ? -6.226 -1.368 8.637 1.00 96.94 84 THR A C 1
ATOM 672 O O . THR A 1 84 ? -6.051 -2.427 9.241 1.00 96.94 84 THR A O 1
ATOM 675 N N . GLU A 1 85 ? -7.130 -0.466 9.020 1.00 97.31 85 GLU A N 1
ATOM 676 C CA . GLU A 1 85 ? -7.951 -0.504 10.233 1.00 97.31 85 GLU A CA 1
ATOM 677 C C . GLU A 1 85 ? -9.333 0.099 9.952 1.00 97.31 85 GLU A C 1
ATOM 679 O O . GLU A 1 85 ? -9.508 0.823 8.978 1.00 97.31 85 GLU A O 1
ATOM 684 N N . ILE A 1 86 ? -10.328 -0.216 10.783 1.00 97.62 86 ILE A N 1
ATOM 685 C CA . ILE A 1 86 ? -11.662 0.390 10.658 1.00 97.62 86 ILE A CA 1
ATOM 686 C C . ILE A 1 86 ? -11.534 1.901 10.869 1.00 97.62 86 ILE A C 1
ATOM 688 O O . ILE A 1 86 ? -10.920 2.327 11.848 1.00 97.62 86 ILE A O 1
ATOM 692 N N . ASN A 1 87 ? -12.163 2.692 9.995 1.00 95.44 87 ASN A N 1
ATOM 693 C CA . ASN A 1 87 ? -12.221 4.148 10.114 1.00 95.44 87 ASN A CA 1
ATOM 694 C C . ASN A 1 87 ? -10.844 4.849 10.065 1.00 95.44 87 ASN A C 1
ATOM 696 O O . ASN A 1 87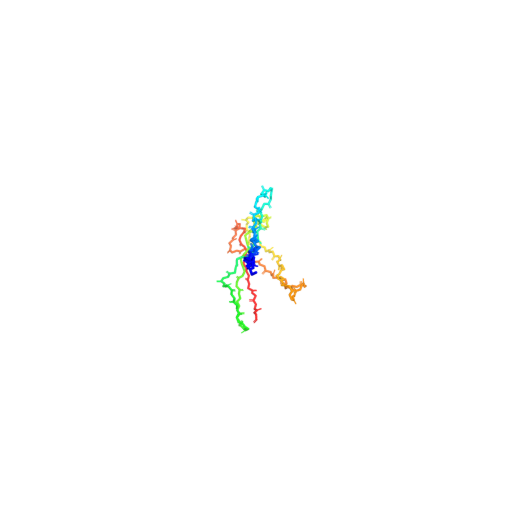 ? -10.672 5.912 10.667 1.00 95.44 87 ASN A O 1
ATOM 700 N N . SER A 1 88 ? -9.844 4.272 9.389 1.00 95.38 88 SER A N 1
ATOM 701 C CA . SER A 1 88 ? -8.492 4.849 9.357 1.00 95.38 88 SER A CA 1
ATOM 702 C C . SER A 1 88 ? -8.283 5.833 8.208 1.00 95.38 88 SER A C 1
ATOM 704 O O . SER A 1 88 ? -7.447 6.732 8.311 1.00 95.38 88 SER A O 1
ATOM 706 N N . GLY A 1 89 ? -9.001 5.663 7.093 1.00 93.31 89 GLY A N 1
ATOM 707 C CA . GLY A 1 89 ? -8.694 6.340 5.835 1.00 93.31 89 GLY A CA 1
ATOM 708 C C . GLY A 1 89 ? -7.340 5.952 5.247 1.00 93.31 89 GLY A C 1
ATOM 709 O O . GLY A 1 89 ? -6.859 6.647 4.360 1.00 93.31 89 GLY A O 1
ATOM 710 N N . VAL A 1 90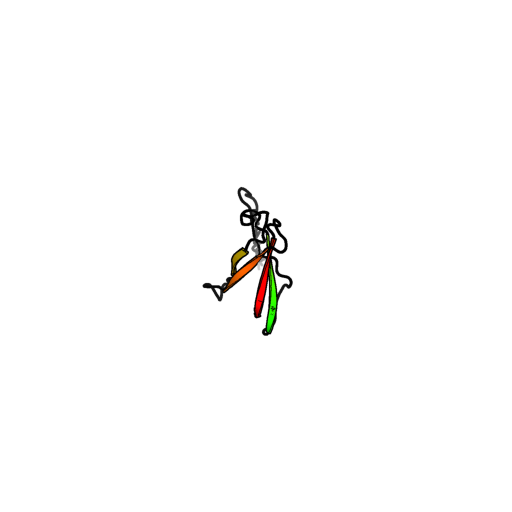 ? -6.704 4.878 5.720 1.00 94.88 90 VAL A N 1
ATOM 711 C CA . VAL A 1 90 ? -5.418 4.379 5.219 1.00 94.88 90 VAL A CA 1
ATOM 712 C C . VAL A 1 90 ? -5.648 3.026 4.572 1.00 94.88 90 VAL A C 1
ATOM 714 O O . VAL A 1 90 ? -6.021 2.076 5.248 1.00 94.88 90 VAL A O 1
ATOM 717 N N . PHE A 1 91 ? -5.392 2.929 3.273 1.00 95.25 91 PHE A N 1
ATOM 718 C CA . PHE A 1 91 ? -5.654 1.761 2.441 1.00 95.25 91 PHE A CA 1
ATOM 719 C C . PHE A 1 91 ? -4.348 1.136 1.970 1.00 95.25 91 PHE A C 1
ATOM 721 O O . PHE A 1 91 ? -3.424 1.853 1.582 1.00 95.25 91 PHE A O 1
ATOM 728 N N . SER A 1 92 ? -4.277 -0.195 1.959 1.00 96.19 92 SER A N 1
ATOM 729 C CA . SER A 1 92 ? -3.102 -0.930 1.501 1.00 96.19 92 SER A CA 1
ATOM 730 C C . SER A 1 92 ? -3.461 -2.157 0.665 1.00 96.19 92 SER A C 1
A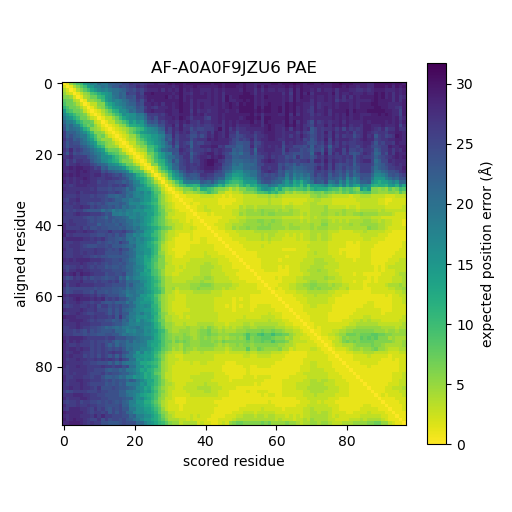TOM 732 O O . SER A 1 92 ? -4.552 -2.719 0.776 1.00 96.19 92 SER A O 1
ATOM 734 N N . GLY A 1 93 ? -2.532 -2.547 -0.203 1.00 95.25 93 GLY A N 1
ATOM 735 C CA . GLY A 1 93 ? -2.630 -3.709 -1.076 1.00 95.25 93 GLY A CA 1
ATOM 736 C C . GLY A 1 93 ? -1.277 -4.041 -1.700 1.00 95.25 93 GLY A C 1
ATOM 737 O O . GLY A 1 93 ? -0.310 -3.288 -1.554 1.00 95.25 93 GLY A O 1
ATOM 738 N N . GLN A 1 94 ? -1.209 -5.181 -2.386 1.00 93.81 94 GLN A N 1
ATOM 739 C CA . GLN A 1 94 ? 0.024 -5.699 -2.976 1.00 93.81 94 GLN A CA 1
ATOM 740 C C . GLN A 1 94 ? -0.071 -5.800 -4.497 1.00 93.81 94 GLN A C 1
ATOM 742 O O . GLN A 1 94 ? -1.136 -6.046 -5.061 1.00 93.81 94 GLN A O 1
ATOM 747 N N . ILE A 1 95 ? 1.076 -5.644 -5.147 1.00 89.06 95 ILE A N 1
ATOM 748 C CA . ILE A 1 95 ? 1.277 -5.825 -6.585 1.00 89.06 95 ILE A CA 1
ATOM 749 C C . ILE A 1 95 ? 2.537 -6.669 -6.798 1.00 89.06 95 ILE A C 1
ATOM 751 O O . ILE A 1 95 ? 3.533 -6.472 -6.104 1.00 89.06 95 ILE A O 1
ATOM 755 N N . GLY A 1 96 ? 2.479 -7.620 -7.732 1.00 86.81 96 GLY A N 1
ATOM 756 C CA . GLY A 1 96 ? 3.640 -8.395 -8.179 1.00 86.81 96 GLY A CA 1
ATOM 757 C C . GLY A 1 96 ? 4.291 -7.767 -9.411 1.00 86.81 96 GLY A C 1
ATOM 758 O O . GLY A 1 96 ? 3.583 -7.214 -10.257 1.00 86.81 96 GLY A O 1
ATOM 759 N N . PHE A 1 97 ? 5.617 -7.863 -9.500 1.00 82.44 97 PHE A N 1
ATOM 760 C CA . PHE A 1 97 ? 6.438 -7.354 -10.605 1.00 82.44 97 PHE A CA 1
ATOM 761 C C . PHE A 1 97 ? 7.147 -8.471 -11.369 1.00 82.44 97 PHE A C 1
ATOM 763 O O . PHE A 1 97 ? 7.356 -9.558 -10.787 1.00 82.44 97 PHE A O 1
#

Mean predicted aligned error: 12.74 Å

Foldseek 3Di:
DDDDDDDPPPPPPPPPPPPDDDDPPPDDAWDWDWPDPDDDAFDKIKTKHQALVQLPDQPDKGKDWDFDADPVRHVGDIDIWIDPDRNRSMTMDMDGD

Sequence (97 aa):
MYHRKSLLLIGILTVVVIFSSVQIANAVQYLPLWDKSGYKIGEYGTVTVQDYKQNTNMQIKNSIYVTVKSNSFEHGLTLHLLETEINSGVFSGQIGF

Radius of gyration: 25.19 Å; Cα contacts (8 Å, |Δi|>4): 139; chains: 1; bounding box: 71×58×49 Å

Nearest PDB structures (foldseek):
  8c8k-assembly1_A  TM=8.879E-01  e=1.112E-03  Nitrosopumilus maritimus SCM1
  8c8m-assembly1_C  TM=8.877E-01  e=3.528E-03  Nitrosopumilus maritimus SCM1
  8c8o-assembly1_A  TM=7.288E-01  e=1.352E-01  Nitrosopumilus maritimus SCM1
  8c8r-assembly1_D  TM=7.288E-01  e=2.637E-01  Nitrosopumilus maritimus SCM1

Organism: NCBI:txid412755

Secondary structure (DSSP, 8-state):
------------------------SS----PPEESSS---TT-EEEEEEE-TTT---TTS--EEEEEEEETTEEEEEEEEEEESSTT--EEEEEEE-